Protein AF-A0A1F3BHN5-F1 (afdb_monomer_lite)

Radius of gyration: 12.16 Å; chains: 1; bounding box: 22×26×39 Å

pLDDT: mean 89.53, std 7.7, range [56.41, 96.0]

Structure (mmCIF, N/CA/C/O backbone):
data_AF-A0A1F3BHN5-F1
#
_entry.id   AF-A0A1F3BHN5-F1
#
loop_
_atom_site.group_PDB
_atom_site.id
_atom_site.type_symbol
_atom_site.label_atom_id
_atom_site.label_alt_id
_atom_site.label_comp_id
_atom_site.label_asym_id
_atom_site.label_entity_id
_atom_site.label_seq_id
_atom_site.pdbx_PDB_ins_code
_atom_site.Cartn_x
_atom_site.Cartn_y
_atom_site.Cartn_z
_atom_site.occupancy
_atom_site.B_iso_or_equiv
_atom_site.auth_seq_id
_atom_site.auth_comp_id
_atom_site.auth_asym_id
_atom_site.auth_atom_id
_atom_site.pdbx_PDB_model_num
ATOM 1 N N . MET A 1 1 ? -4.399 -4.762 17.195 1.00 66.31 1 MET A N 1
ATOM 2 C CA . MET A 1 1 ? -5.562 -4.957 16.296 1.00 66.31 1 MET A CA 1
ATOM 3 C C . MET A 1 1 ? -5.531 -3.898 15.204 1.00 66.31 1 MET A C 1
ATOM 5 O O . MET A 1 1 ? -5.515 -2.719 15.534 1.00 66.31 1 MET A O 1
ATOM 9 N N . GLY A 1 2 ? -5.476 -4.306 13.935 1.00 80.56 2 GLY A N 1
ATOM 10 C CA . GLY A 1 2 ? -5.467 -3.404 12.778 1.00 80.56 2 GLY A CA 1
ATOM 11 C C . GLY A 1 2 ? -6.730 -3.557 11.927 1.00 80.56 2 GLY A C 1
ATOM 12 O O . GLY A 1 2 ? -7.294 -4.648 11.849 1.00 80.56 2 GLY A O 1
ATOM 13 N N . LEU A 1 3 ? -7.185 -2.475 11.288 1.00 88.75 3 LEU A N 1
ATOM 14 C CA . LEU A 1 3 ? -8.320 -2.515 10.360 1.00 88.75 3 LEU A CA 1
ATOM 15 C C . LEU A 1 3 ? -7.858 -3.061 9.005 1.00 88.75 3 LEU A C 1
ATOM 17 O O . LEU A 1 3 ? -6.998 -2.459 8.364 1.00 88.75 3 LEU A O 1
ATOM 21 N N . LEU A 1 4 ? -8.447 -4.168 8.549 1.00 91.38 4 LEU A N 1
ATOM 22 C CA . LEU A 1 4 ? -8.241 -4.658 7.188 1.00 91.38 4 LEU A CA 1
ATOM 23 C C . LEU A 1 4 ? -9.056 -3.803 6.211 1.00 91.38 4 LEU A C 1
ATOM 25 O O . LEU A 1 4 ? -10.271 -3.681 6.360 1.00 91.38 4 LEU A O 1
ATOM 29 N N . ALA A 1 5 ? -8.400 -3.245 5.199 1.00 91.44 5 ALA A N 1
ATOM 30 C CA . ALA A 1 5 ? -9.051 -2.471 4.152 1.00 91.44 5 ALA A CA 1
ATOM 31 C C . ALA A 1 5 ? -8.585 -2.889 2.761 1.00 91.44 5 ALA A C 1
ATOM 33 O O . ALA A 1 5 ? -7.517 -3.478 2.571 1.00 91.44 5 ALA A O 1
ATOM 34 N N . ARG A 1 6 ? -9.412 -2.534 1.779 1.00 93.69 6 ARG A N 1
ATOM 35 C CA . ARG A 1 6 ? -9.135 -2.670 0.355 1.00 93.69 6 ARG A CA 1
ATOM 36 C C . ARG A 1 6 ? -9.252 -1.295 -0.290 1.00 93.69 6 ARG A C 1
ATOM 38 O O . ARG A 1 6 ? -10.295 -0.662 -0.174 1.00 93.69 6 ARG A O 1
ATOM 45 N N . VAL A 1 7 ? -8.197 -0.856 -0.968 1.00 93.19 7 VAL A N 1
ATOM 46 C CA . VAL A 1 7 ? -8.152 0.402 -1.724 1.00 93.19 7 VAL A CA 1
ATOM 47 C C . VAL A 1 7 ? -7.980 0.094 -3.207 1.00 93.19 7 VAL A C 1
ATOM 49 O O . VAL A 1 7 ? -7.249 -0.829 -3.578 1.00 93.19 7 VAL A O 1
ATOM 52 N N . ALA A 1 8 ? -8.677 0.838 -4.058 1.00 94.31 8 ALA A N 1
ATOM 53 C CA . ALA A 1 8 ? -8.570 0.739 -5.504 1.00 94.31 8 ALA A CA 1
ATOM 54 C C . ALA A 1 8 ? -8.391 2.137 -6.089 1.00 94.31 8 ALA A C 1
ATOM 56 O O . ALA A 1 8 ? -9.051 3.070 -5.641 1.00 94.31 8 ALA A O 1
ATOM 57 N N . GLY A 1 9 ? -7.509 2.281 -7.072 1.00 94.94 9 GLY A N 1
ATOM 58 C CA . GLY A 1 9 ? -7.218 3.594 -7.626 1.00 94.94 9 GLY A CA 1
ATOM 59 C C . GLY A 1 9 ? -6.085 3.607 -8.640 1.00 94.94 9 GLY A C 1
ATOM 60 O O . GLY A 1 9 ? -5.519 2.562 -8.983 1.00 94.94 9 GLY A O 1
ATOM 61 N N . LYS A 1 10 ? -5.757 4.804 -9.124 1.00 95.75 10 LYS A N 1
ATOM 62 C CA . LYS A 1 10 ? -4.661 5.013 -10.075 1.00 95.75 10 LYS A CA 1
ATOM 63 C C . LYS A 1 10 ? -3.339 5.121 -9.325 1.00 95.75 10 LYS A C 1
ATOM 65 O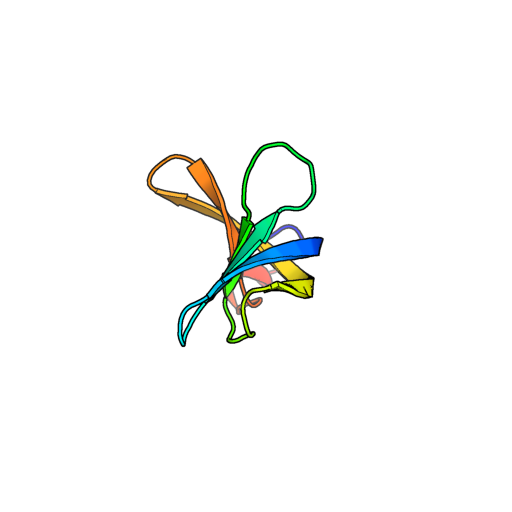 O . LYS A 1 10 ? -3.250 5.831 -8.328 1.00 95.75 10 LYS A O 1
ATOM 70 N N . ILE A 1 11 ? -2.305 4.451 -9.823 1.00 96.00 11 ILE A N 1
ATOM 71 C CA . ILE A 1 11 ? -0.956 4.591 -9.284 1.00 96.00 11 ILE A CA 1
ATOM 72 C C . ILE A 1 11 ? -0.351 5.892 -9.809 1.00 96.00 11 ILE A C 1
ATOM 74 O O . ILE A 1 11 ? -0.135 6.036 -11.017 1.00 96.00 11 ILE A O 1
ATOM 78 N N . LEU A 1 12 ? -0.104 6.830 -8.896 1.00 94.06 12 LEU A N 1
ATOM 79 C CA . LEU A 1 12 ? 0.473 8.138 -9.204 1.00 94.06 12 LEU A CA 1
ATOM 80 C C . LEU A 1 12 ? 1.992 8.062 -9.349 1.00 94.06 12 LEU A C 1
ATOM 82 O O . LEU A 1 12 ? 2.546 8.604 -10.299 1.00 94.06 12 LEU A O 1
ATOM 86 N N . ASP A 1 13 ? 2.636 7.377 -8.408 1.00 93.19 13 ASP A N 1
ATOM 87 C CA . ASP A 1 13 ? 4.086 7.248 -8.311 1.00 93.19 13 ASP A CA 1
ATOM 88 C C . ASP A 1 13 ? 4.444 5.898 -7.671 1.00 93.19 13 ASP A C 1
ATOM 90 O O . ASP A 1 13 ? 3.633 5.305 -6.947 1.00 93.19 13 ASP A O 1
ATOM 94 N N . SER A 1 14 ? 5.632 5.384 -7.971 1.00 94.12 14 SER A N 1
ATOM 95 C CA . SER A 1 14 ? 6.076 4.051 -7.563 1.00 94.12 14 SER A CA 1
ATOM 96 C C . SER A 1 14 ? 7.580 3.985 -7.333 1.00 94.12 14 SER A C 1
ATOM 98 O O . SER A 1 14 ? 8.358 4.456 -8.159 1.00 94.12 14 SER A O 1
ATOM 100 N N . SER A 1 15 ? 7.980 3.295 -6.269 1.00 93.25 15 SER A N 1
ATOM 101 C CA . SER A 1 15 ? 9.352 2.884 -5.979 1.00 93.25 15 SER A CA 1
ATOM 102 C C . SER A 1 15 ? 9.491 1.355 -6.057 1.00 93.25 15 SER A C 1
ATOM 104 O O . SER A 1 15 ? 8.552 0.639 -6.415 1.00 93.25 15 SER A O 1
ATOM 106 N N . SER A 1 16 ? 10.672 0.833 -5.714 1.00 90.62 16 SER A N 1
ATOM 107 C CA . SER A 1 16 ? 10.897 -0.612 -5.572 1.00 90.62 16 SER A CA 1
ATOM 108 C C . SER A 1 16 ? 10.177 -1.232 -4.370 1.00 90.62 16 SER A C 1
ATOM 110 O O . SER A 1 16 ? 10.041 -2.450 -4.317 1.00 90.62 16 SER A O 1
ATOM 112 N N . GLU A 1 17 ? 9.737 -0.424 -3.402 1.00 92.25 17 GLU A N 1
ATOM 113 C CA . GLU A 1 17 ? 9.204 -0.905 -2.119 1.00 92.25 17 GLU A CA 1
ATOM 114 C C . GLU A 1 17 ? 7.756 -0.488 -1.859 1.00 92.25 17 GLU A C 1
ATOM 116 O O . GLU A 1 17 ? 7.069 -1.120 -1.054 1.00 92.25 17 GLU A O 1
ATOM 121 N N . PHE A 1 18 ? 7.282 0.577 -2.502 1.00 93.69 18 PHE A N 1
ATOM 122 C CA . PHE A 1 18 ? 5.929 1.087 -2.318 1.00 93.69 18 PHE A CA 1
ATOM 123 C C . PHE A 1 18 ? 5.416 1.795 -3.572 1.00 93.69 18 PHE A C 1
ATOM 125 O O . PHE A 1 18 ? 6.174 2.183 -4.457 1.00 93.69 18 PHE A O 1
ATOM 132 N N . PHE A 1 19 ? 4.112 2.035 -3.615 1.00 95.00 19 PHE A N 1
ATOM 133 C CA . PHE A 1 19 ? 3.479 2.888 -4.614 1.00 95.00 19 PHE A CA 1
ATOM 134 C C . PHE A 1 19 ? 2.377 3.738 -3.987 1.00 95.00 19 PHE A C 1
ATOM 136 O O . PHE A 1 19 ? 1.797 3.367 -2.966 1.00 95.00 19 PHE A O 1
ATOM 143 N N . PHE A 1 20 ? 2.081 4.883 -4.597 1.00 95.38 20 PHE A N 1
ATOM 144 C CA . PHE A 1 20 ? 1.008 5.773 -4.166 1.00 95.38 20 PHE A CA 1
ATOM 145 C C . PHE A 1 20 ? -0.235 5.578 -5.026 1.00 95.38 20 PHE A C 1
ATOM 147 O O . PHE A 1 20 ? -0.174 5.690 -6.250 1.00 95.38 20 PHE A O 1
ATOM 154 N N . VAL A 1 21 ? -1.368 5.317 -4.377 1.00 95.81 21 VAL A N 1
ATOM 155 C CA . VAL A 1 21 ? -2.680 5.162 -5.010 1.00 95.81 21 VAL A CA 1
ATOM 156 C C . VAL A 1 21 ? -3.520 6.405 -4.764 1.00 95.81 21 VAL A C 1
ATOM 158 O O . VAL A 1 21 ? -3.698 6.805 -3.616 1.00 95.81 21 VAL A O 1
ATOM 161 N N . ASP A 1 22 ? -4.069 6.979 -5.827 1.00 94.75 22 ASP A N 1
ATOM 162 C CA . ASP A 1 22 ? -5.189 7.915 -5.751 1.00 94.75 22 ASP A CA 1
ATOM 163 C C . ASP A 1 22 ? -6.504 7.133 -5.806 1.00 94.75 22 ASP A C 1
ATOM 165 O O . ASP A 1 22 ? -6.843 6.556 -6.844 1.00 94.75 22 ASP A O 1
ATOM 169 N N . ASP A 1 23 ? -7.214 7.084 -4.680 1.00 91.75 23 ASP A N 1
ATOM 170 C CA . ASP A 1 23 ? -8.513 6.420 -4.539 1.00 91.75 23 ASP A CA 1
ATOM 171 C C . ASP A 1 23 ? -9.705 7.380 -4.703 1.00 91.75 23 ASP A C 1
ATOM 173 O O . ASP A 1 23 ? -10.843 7.004 -4.420 1.00 91.75 23 ASP A O 1
ATOM 177 N N . GLY A 1 24 ? -9.460 8.622 -5.139 1.00 90.56 24 GLY A N 1
ATOM 178 C CA . GLY A 1 24 ? -10.491 9.640 -5.331 1.00 90.56 24 GLY A CA 1
ATOM 179 C C . GLY A 1 24 ? -10.939 10.343 -4.047 1.00 90.56 24 GLY A C 1
ATOM 180 O O . GLY A 1 24 ? -11.833 11.184 -4.100 1.00 90.56 24 GLY A O 1
ATOM 181 N N . SER A 1 25 ? -10.320 10.050 -2.898 1.00 89.00 25 SER A N 1
ATOM 182 C CA . SER A 1 25 ? -10.625 10.726 -1.625 1.00 89.00 25 SER A CA 1
ATOM 183 C C . SER A 1 25 ? -10.011 12.128 -1.497 1.00 89.00 25 SER A C 1
ATOM 185 O O . SER A 1 25 ? -10.253 12.819 -0.509 1.00 89.00 25 SER A O 1
ATOM 187 N N . GLY A 1 26 ? -9.197 12.551 -2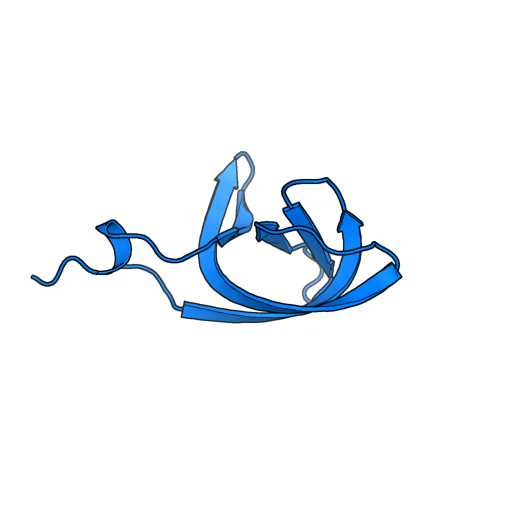.471 1.00 88.75 26 GLY A N 1
ATOM 188 C CA . GLY A 1 26 ? -8.397 13.778 -2.397 1.00 88.75 26 GLY A CA 1
ATOM 189 C C . GLY A 1 26 ? -7.088 13.618 -1.611 1.00 88.75 26 GLY A C 1
ATOM 190 O O . GLY A 1 26 ? -6.326 14.576 -1.501 1.00 88.75 26 GLY A O 1
ATOM 191 N N . GLN A 1 27 ? -6.801 12.418 -1.093 1.00 88.75 27 GLN A N 1
ATOM 192 C CA . GLN A 1 27 ? -5.522 12.058 -0.482 1.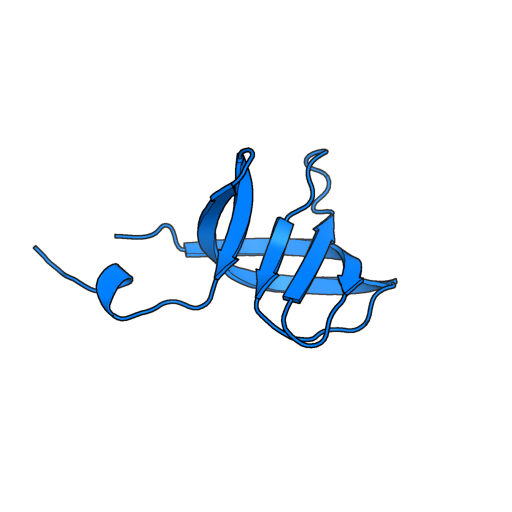00 88.75 27 GLN A CA 1
ATOM 193 C C . GLN A 1 27 ? -4.945 10.802 -1.137 1.00 88.75 27 GLN A C 1
ATOM 195 O O . GLN A 1 27 ? -5.668 9.850 -1.427 1.00 88.75 27 GLN A O 1
ATOM 200 N N . SER A 1 28 ? -3.624 10.768 -1.322 1.00 92.25 28 SER A N 1
ATOM 201 C CA . SER A 1 28 ? -2.943 9.563 -1.790 1.00 92.25 28 SER A CA 1
ATOM 202 C C . SER A 1 28 ? -2.744 8.556 -0.656 1.00 92.25 28 SER A C 1
ATOM 204 O O . SER A 1 28 ? -2.600 8.906 0.517 1.00 92.25 28 SER A O 1
ATOM 206 N N . VAL A 1 29 ? -2.727 7.275 -1.017 1.00 94.81 29 VAL A N 1
ATOM 207 C CA . VAL A 1 29 ? -2.473 6.158 -0.104 1.00 94.81 29 VAL A CA 1
ATOM 208 C C . VAL A 1 29 ? -1.160 5.511 -0.466 1.00 94.81 29 VAL A C 1
ATOM 210 O O . VAL A 1 29 ? -1.007 5.013 -1.580 1.00 94.81 29 VAL A O 1
ATOM 213 N N . LYS A 1 30 ? -0.228 5.467 0.481 1.00 95.19 30 LYS A N 1
ATOM 214 C CA . LYS A 1 30 ? 0.997 4.691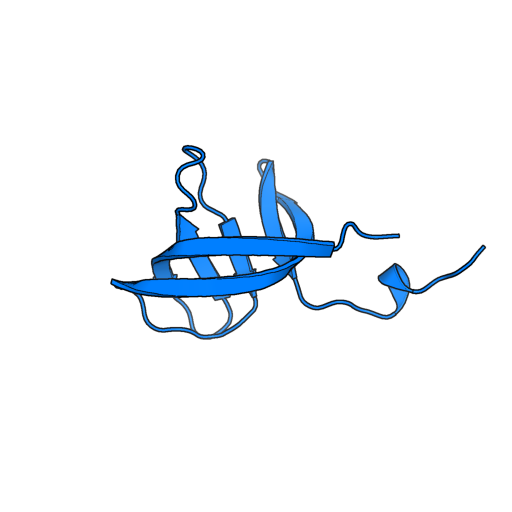 0.309 1.00 95.19 30 LYS A CA 1
ATOM 215 C C . LYS A 1 30 ? 0.683 3.214 0.510 1.00 95.19 30 LYS A C 1
ATOM 217 O O . LYS A 1 30 ? 0.136 2.824 1.539 1.00 95.19 30 LYS A O 1
ATOM 222 N N . VAL A 1 31 ? 1.032 2.381 -0.454 1.00 95.12 31 VAL A N 1
ATOM 223 C CA . VAL A 1 31 ? 0.860 0.932 -0.379 1.00 95.12 31 VAL A CA 1
ATOM 224 C C . VAL A 1 31 ? 2.230 0.286 -0.456 1.00 95.12 31 VAL A C 1
ATOM 226 O O . VAL A 1 31 ? 2.964 0.524 -1.411 1.00 95.12 31 VAL A O 1
ATOM 229 N N . TYR A 1 32 ? 2.564 -0.547 0.525 1.00 91.94 32 TYR A N 1
ATOM 230 C CA . TYR A 1 32 ? 3.797 -1.329 0.488 1.00 91.94 32 TYR A CA 1
ATOM 231 C C . TYR A 1 32 ? 3.696 -2.472 -0.532 1.00 91.94 32 TYR A C 1
ATOM 233 O O . TYR A 1 32 ? 2.730 -3.238 -0.541 1.00 91.94 32 TYR A O 1
ATOM 241 N N . GLY A 1 33 ? 4.700 -2.573 -1.399 1.00 87.69 33 GLY A N 1
ATOM 242 C CA . GLY A 1 33 ? 4.763 -3.461 -2.557 1.00 87.69 33 GLY A CA 1
ATOM 243 C C . GLY A 1 33 ? 5.273 -2.732 -3.804 1.00 87.69 33 GLY A C 1
ATOM 244 O O . GLY A 1 33 ? 5.291 -1.508 -3.855 1.00 87.69 33 GLY A O 1
ATOM 245 N N . ALA A 1 34 ? 5.662 -3.478 -4.837 1.00 87.12 34 ALA A N 1
ATOM 246 C CA . ALA A 1 34 ? 6.148 -2.910 -6.094 1.00 87.12 34 ALA A CA 1
ATOM 247 C C . ALA A 1 34 ? 5.087 -3.034 -7.198 1.00 87.12 34 ALA A C 1
ATOM 249 O O . ALA A 1 34 ? 4.629 -4.136 -7.511 1.00 87.12 34 ALA A 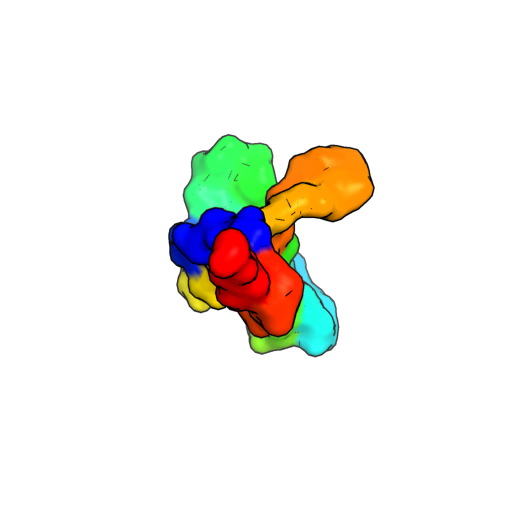O 1
ATOM 250 N N . ARG A 1 35 ? 4.706 -1.908 -7.810 1.00 90.06 35 ARG A N 1
ATOM 251 C CA . ARG A 1 35 ? 3.844 -1.863 -9.003 1.00 90.06 35 ARG A CA 1
ATOM 252 C C . ARG A 1 35 ? 4.197 -0.666 -9.889 1.00 90.06 35 ARG A C 1
ATOM 254 O O . ARG A 1 35 ? 4.558 0.370 -9.349 1.00 90.06 35 ARG A O 1
ATOM 261 N N . PRO A 1 36 ? 4.044 -0.773 -11.220 1.00 88.69 36 PRO A N 1
ATOM 262 C CA . PRO A 1 36 ? 4.374 0.312 -12.142 1.00 88.69 36 PRO A CA 1
ATOM 263 C C . PRO A 1 36 ? 3.363 1.469 -12.085 1.00 88.69 36 PRO A C 1
ATOM 265 O O . PRO A 1 36 ? 2.149 1.246 -12.155 1.00 88.69 36 PRO A O 1
ATOM 268 N N . ALA A 1 37 ? 3.866 2.707 -12.033 1.00 92.69 37 ALA A N 1
ATOM 269 C CA . ALA A 1 37 ? 3.058 3.924 -12.133 1.00 92.69 37 ALA A CA 1
ATOM 270 C C . ALA A 1 37 ? 2.230 4.001 -13.432 1.00 92.69 37 ALA A C 1
ATOM 272 O O . ALA A 1 37 ? 2.530 3.357 -14.438 1.00 92.69 37 ALA A O 1
ATOM 273 N N . GLY A 1 38 ? 1.151 4.790 -13.403 1.00 90.94 38 GLY A N 1
ATOM 274 C CA . GLY A 1 38 ? 0.257 4.986 -14.551 1.00 90.94 38 GLY A CA 1
ATOM 275 C C . GLY A 1 38 ? -0.763 3.865 -14.776 1.00 90.94 38 GLY A C 1
ATOM 276 O O . GLY A 1 38 ? -1.637 4.006 -15.630 1.00 90.94 38 GLY A O 1
ATOM 277 N N . THR A 1 39 ? -0.703 2.786 -13.994 1.00 93.38 39 THR A N 1
ATOM 278 C CA . THR A 1 39 ? -1.678 1.687 -14.020 1.00 93.38 39 THR A CA 1
ATOM 279 C C . THR A 1 39 ? -2.722 1.826 -12.909 1.00 93.38 39 THR A C 1
ATOM 281 O O . THR A 1 39 ? -2.569 2.632 -11.990 1.00 93.38 39 THR A O 1
ATOM 284 N N . CYS A 1 40 ? -3.805 1.049 -12.982 1.00 93.88 40 CYS A N 1
ATOM 285 C CA . CYS A 1 40 ? -4.750 0.918 -11.874 1.00 93.88 40 CYS A CA 1
ATOM 286 C C . CYS A 1 40 ? -4.326 -0.226 -10.951 1.00 93.88 40 CYS A C 1
ATOM 288 O O . CYS A 1 40 ? -3.940 -1.305 -11.405 1.00 93.88 40 CYS A O 1
ATOM 290 N N . ALA A 1 41 ? -4.457 -0.010 -9.647 1.00 93.06 41 ALA A N 1
ATOM 291 C CA . ALA A 1 41 ? -4.163 -0.995 -8.625 1.00 93.06 41 ALA A CA 1
ATOM 292 C C . ALA A 1 41 ? -5.372 -1.235 -7.733 1.00 93.06 41 ALA A C 1
ATOM 294 O O . ALA A 1 41 ? -6.123 -0.327 -7.397 1.00 93.06 41 ALA A O 1
ATOM 295 N N . VAL A 1 42 ? -5.480 -2.478 -7.278 1.00 93.94 42 VAL A N 1
ATOM 296 C CA . VAL A 1 42 ? -6.230 -2.842 -6.081 1.00 93.94 42 VAL A CA 1
ATOM 297 C C . VAL A 1 42 ? -5.222 -3.358 -5.064 1.00 93.94 42 VAL A C 1
ATOM 299 O O . VAL A 1 42 ? -4.422 -4.238 -5.398 1.00 93.94 42 VAL A O 1
ATOM 302 N N . ALA A 1 43 ? -5.249 -2.811 -3.854 1.00 91.88 43 ALA A N 1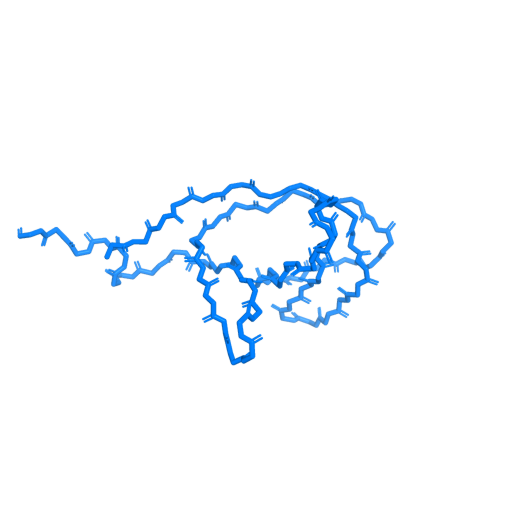
ATOM 303 C CA . ALA A 1 43 ? -4.405 -3.212 -2.739 1.00 91.88 43 ALA A CA 1
ATOM 304 C C . ALA A 1 43 ? -5.270 -3.574 -1.532 1.00 91.88 43 ALA A C 1
ATOM 306 O O . ALA A 1 43 ? -6.286 -2.936 -1.275 1.00 91.88 43 ALA A O 1
ATOM 307 N N . THR A 1 44 ? -4.882 -4.622 -0.813 1.00 92.69 44 THR A N 1
ATOM 308 C CA . THR A 1 44 ? -5.557 -5.075 0.408 1.00 92.69 44 THR A CA 1
ATOM 309 C C . THR A 1 44 ? -4.512 -5.218 1.499 1.00 92.69 44 THR A C 1
ATOM 311 O O . THR A 1 44 ? -3.448 -5.778 1.247 1.00 92.69 44 THR A O 1
ATOM 314 N N . GLY A 1 45 ? -4.804 -4.720 2.694 1.00 93.62 45 GLY A N 1
ATOM 315 C CA . GLY A 1 45 ? -3.868 -4.775 3.810 1.00 93.62 45 GLY A CA 1
ATOM 316 C C . GLY A 1 45 ? -4.402 -4.062 5.041 1.00 93.62 45 GLY A C 1
ATOM 317 O O . GLY A 1 45 ? -5.586 -3.735 5.121 1.00 93.62 45 GLY A O 1
ATOM 318 N N . ILE A 1 46 ? -3.523 -3.848 6.010 1.00 94.50 46 ILE A N 1
ATOM 319 C CA . ILE A 1 46 ? -3.861 -3.189 7.266 1.00 94.50 46 ILE A CA 1
ATOM 320 C C . ILE A 1 46 ? -3.695 -1.680 7.109 1.00 94.50 46 ILE A C 1
ATOM 322 O O . ILE A 1 46 ? -2.653 -1.210 6.647 1.00 94.50 46 ILE A O 1
ATOM 326 N N . VAL A 1 47 ? -4.730 -0.935 7.495 1.00 92.62 47 VAL A N 1
ATOM 327 C CA . VAL A 1 47 ? -4.719 0.530 7.505 1.00 92.62 47 VAL A CA 1
ATOM 328 C C . VAL A 1 47 ? -3.819 1.031 8.626 1.00 92.62 47 VAL A C 1
ATOM 330 O O . VAL A 1 47 ? -3.933 0.594 9.772 1.00 92.62 47 VAL A O 1
ATOM 333 N N . GLY A 1 48 ? -2.968 1.995 8.294 1.00 91.12 48 GLY A N 1
ATOM 334 C CA . GLY A 1 48 ? -2.183 2.759 9.252 1.00 91.12 48 GLY A CA 1
ATOM 335 C C . GLY A 1 48 ? -1.993 4.206 8.810 1.00 91.12 48 GLY A C 1
ATOM 336 O O . GLY A 1 48 ? -2.477 4.622 7.754 1.00 91.12 48 GLY A O 1
ATOM 337 N N . TYR A 1 49 ? -1.246 4.949 9.622 1.00 91.19 49 TYR A N 1
ATOM 338 C CA . TYR A 1 49 ? -0.813 6.308 9.322 1.00 91.19 49 TYR A CA 1
ATOM 339 C C . TYR A 1 49 ? 0.688 6.439 9.591 1.00 91.19 49 TYR A C 1
ATOM 341 O O . TYR A 1 49 ? 1.182 5.933 10.598 1.00 91.19 49 TYR A O 1
ATOM 349 N N . GLU A 1 50 ? 1.397 7.105 8.685 1.00 88.06 50 GLU A N 1
ATOM 350 C CA . GLU A 1 50 ? 2.803 7.489 8.834 1.00 88.06 50 GLU A CA 1
ATOM 351 C C . GLU A 1 50 ? 2.935 8.956 9.294 1.00 88.06 50 GLU A C 1
ATOM 353 O O . GLU A 1 50 ? 1.953 9.636 9.611 1.00 88.06 50 GLU A O 1
ATOM 358 N N . ILE A 1 51 ? 4.179 9.441 9.352 1.00 84.19 51 ILE A N 1
ATOM 359 C CA . ILE A 1 51 ? 4.522 10.827 9.683 1.00 84.19 51 ILE A CA 1
ATOM 360 C C . ILE A 1 51 ? 3.733 11.779 8.761 1.00 84.19 51 ILE A C 1
ATOM 362 O O . ILE A 1 51 ? 3.511 11.483 7.589 1.00 84.19 51 ILE A O 1
ATOM 366 N N . LEU A 1 52 ? 3.291 12.920 9.300 1.00 85.25 52 LEU A N 1
ATOM 367 C CA . LEU A 1 52 ? 2.414 13.890 8.618 1.00 85.25 52 LEU A CA 1
ATOM 368 C C . LEU A 1 52 ? 1.011 13.361 8.253 1.00 85.25 52 LEU A C 1
ATOM 370 O O . LEU A 1 52 ? 0.402 13.865 7.314 1.00 85.25 52 LEU A O 1
ATOM 374 N N . TRP A 1 53 ? 0.472 12.387 8.996 1.00 84.06 53 TRP A N 1
ATOM 375 C CA . TRP A 1 53 ? -0.888 11.854 8.791 1.00 84.06 53 TRP A CA 1
ATOM 376 C C . TRP A 1 53 ? -1.111 11.190 7.424 1.00 84.06 53 TRP A C 1
ATOM 378 O O . TRP A 1 53 ? -2.249 11.040 6.979 1.00 84.06 53 TRP A O 1
ATOM 388 N N . GLN A 1 54 ? -0.042 10.758 6.754 1.00 90.75 54 GLN A N 1
ATOM 389 C CA . GLN A 1 54 ? -0.157 10.048 5.485 1.00 90.75 54 GLN A CA 1
ATOM 390 C C . GLN A 1 54 ? -0.797 8.672 5.704 1.00 90.75 54 GLN A C 1
ATOM 392 O O . GLN A 1 54 ? -0.286 7.862 6.476 1.00 90.75 54 GLN A O 1
ATOM 397 N N . ARG A 1 55 ? -1.900 8.390 5.002 1.00 92.94 55 ARG A N 1
ATOM 398 C CA . ARG A 1 55 ? -2.577 7.089 5.061 1.00 92.94 55 ARG A CA 1
ATOM 399 C C . ARG A 1 55 ? -1.747 6.019 4.355 1.00 92.94 55 ARG A C 1
ATOM 401 O O . ARG A 1 55 ? -1.315 6.213 3.215 1.00 92.94 55 ARG A O 1
ATOM 408 N N . VAL A 1 56 ? -1.591 4.866 5.005 1.00 94.12 56 VAL A N 1
ATOM 409 C CA . VAL A 1 56 ? -0.841 3.731 4.459 1.00 94.12 56 VAL A CA 1
ATOM 410 C C . VAL A 1 56 ? -1.628 2.425 4.513 1.00 94.12 56 VAL A C 1
ATOM 412 O O . VAL A 1 56 ? -2.449 2.207 5.406 1.00 94.12 56 VAL A O 1
ATOM 415 N N . ILE A 1 57 ? -1.348 1.540 3.558 1.00 94.69 57 ILE A N 1
ATOM 416 C CA . ILE A 1 57 ? -1.769 0.138 3.550 1.00 94.69 57 ILE A CA 1
ATOM 417 C C . ILE A 1 57 ? -0.506 -0.718 3.608 1.00 94.69 57 ILE A C 1
ATOM 419 O O . ILE A 1 57 ? 0.301 -0.720 2.673 1.00 94.69 57 ILE A O 1
ATOM 423 N N . ARG A 1 58 ? -0.340 -1.450 4.713 1.00 92.56 58 ARG A N 1
ATOM 424 C CA . ARG A 1 58 ? 0.794 -2.357 4.934 1.00 92.56 58 ARG A CA 1
ATOM 425 C C . ARG A 1 58 ? 0.363 -3.817 4.959 1.00 92.56 58 ARG A C 1
ATOM 427 O O . ARG A 1 58 ? -0.805 -4.140 5.188 1.00 92.56 58 ARG A O 1
ATOM 434 N N . THR A 1 59 ? 1.330 -4.703 4.753 1.00 90.06 59 THR A N 1
ATOM 435 C CA . THR A 1 59 ? 1.142 -6.135 4.980 1.00 90.06 59 THR A CA 1
ATOM 436 C C . THR A 1 59 ? 0.797 -6.377 6.447 1.00 90.06 59 THR A C 1
ATOM 438 O O . THR A 1 59 ? 1.318 -5.711 7.343 1.00 90.06 59 THR A O 1
ATOM 441 N N . ARG A 1 60 ? -0.107 -7.327 6.682 1.00 88.25 60 ARG A N 1
ATOM 442 C CA . ARG A 1 60 ? -0.462 -7.783 8.026 1.00 88.25 60 ARG A CA 1
ATOM 443 C C . ARG A 1 60 ? 0.744 -8.450 8.692 1.00 88.25 60 ARG A C 1
ATOM 445 O O . ARG A 1 60 ? 1.417 -9.250 8.047 1.00 88.25 60 ARG A O 1
ATOM 452 N N . ASP A 1 61 ? 0.962 -8.176 9.972 1.00 87.31 61 ASP A N 1
ATOM 453 C CA . ASP A 1 61 ? 2.014 -8.803 10.777 1.00 87.31 61 ASP A CA 1
ATOM 454 C C . ASP A 1 61 ? 1.460 -9.472 12.052 1.00 87.31 61 ASP A C 1
ATOM 456 O O . ASP A 1 61 ? 0.248 -9.539 12.273 1.00 87.31 61 ASP A O 1
ATOM 460 N N . ALA A 1 62 ? 2.354 -10.020 12.882 1.00 86.69 62 ALA A N 1
ATOM 461 C CA . ALA A 1 62 ? 1.989 -10.734 14.106 1.00 86.69 62 ALA A CA 1
ATOM 462 C C . ALA A 1 62 ? 1.313 -9.839 15.164 1.00 86.69 62 ALA A C 1
ATOM 464 O O . ALA A 1 62 ? 0.489 -10.329 15.939 1.00 86.69 62 ALA A O 1
ATOM 465 N N . LEU A 1 63 ? 1.608 -8.536 15.188 1.00 85.00 63 LEU A N 1
ATOM 466 C CA . LEU A 1 63 ? 1.014 -7.583 16.134 1.00 85.00 63 LEU A CA 1
ATOM 467 C C . LEU A 1 63 ? -0.455 -7.294 15.788 1.00 85.00 63 LEU A C 1
ATOM 469 O O . LEU A 1 63 ? -1.264 -6.967 16.660 1.00 85.00 63 LEU A O 1
ATOM 473 N N . ASP A 1 64 ? -0.836 -7.477 14.523 1.00 84.25 64 ASP A N 1
ATOM 474 C CA . ASP A 1 64 ? -2.228 -7.370 14.082 1.00 84.25 64 ASP A CA 1
ATOM 475 C C . ASP A 1 64 ? -3.089 -8.576 14.491 1.00 84.25 64 ASP A C 1
ATOM 477 O O . ASP A 1 64 ? -4.316 -8.513 14.389 1.00 84.25 64 ASP A O 1
ATOM 481 N N . VAL A 1 65 ? -2.461 -9.681 14.905 1.00 78.94 65 VAL A N 1
ATOM 482 C CA . VAL A 1 65 ? -3.118 -10.962 15.211 1.00 78.94 65 VAL A CA 1
ATOM 483 C C . VAL A 1 65 ? -3.330 -11.165 16.709 1.00 78.94 65 VAL A C 1
ATOM 485 O O . VAL A 1 65 ? -4.169 -11.988 17.061 1.00 78.94 65 VAL A O 1
ATOM 488 N N . GLN A 1 66 ? -2.623 -10.434 17.581 1.00 69.81 66 GLN A N 1
ATOM 489 C CA . GLN A 1 66 ? -2.698 -10.651 19.029 1.00 69.81 66 GLN A CA 1
ATOM 490 C C . GLN A 1 66 ? -4.150 -10.555 19.526 1.00 69.81 66 GLN A C 1
ATOM 492 O O . GLN A 1 66 ? -4.754 -9.480 19.554 1.00 69.81 66 GLN A O 1
ATOM 497 N N . GLY A 1 67 ? -4.702 -11.731 19.839 1.00 59.03 67 GLY A N 1
ATOM 498 C CA . GLY A 1 67 ? -5.959 -11.906 20.545 1.00 59.03 67 GLY A CA 1
ATOM 499 C C . GLY A 1 67 ? -5.779 -11.512 22.004 1.00 59.03 67 GLY A C 1
ATOM 500 O O . GLY A 1 67 ? -4.670 -11.593 22.531 1.00 59.03 67 GLY A O 1
ATOM 501 N N . PHE A 1 68 ? -6.867 -11.027 22.596 1.00 56.41 68 PHE A N 1
ATOM 502 C CA . PHE A 1 68 ? -6.967 -10.716 24.020 1.00 56.41 68 PHE A CA 1
ATOM 503 C C . PHE A 1 68 ? -6.560 -11.901 24.900 1.00 56.41 68 PHE A C 1
ATOM 505 O O . PHE A 1 68 ? -6.866 -13.051 24.505 1.00 56.41 68 PHE A O 1
#

Foldseek 3Di:
DFDKDKAKAAFADFDQFWTWGDRVPPAIEIETHGDDHGDIDIDIATWDADPPRHIYGYHDDPVNVDDD

Secondary structure (DSSP, 8-state):
---EEEEEEEEEEE-SSEEEEE-SSSSEEEEES---TTSEEEEEEEEEE-GGG-EEEE---GGGT---

Sequence (68 aa):
MGLLARVAGKILDSSSEFFFVDDGSGQSVKVYGARPAGTCAVATGIVGYEILWQRVIRTRDALDVQGF